Protein AF-A0A4U5QKQ6-F1 (afdb_monomer_lite)

InterPro domains:
  IPR008181 Deoxyuridine triphosphate nucleotidohydrolase [PTHR11241] (1-63)
  IPR029054 dUTPase-like [PF00692] (1-62)
  IPR036157 dUTPase-like superfamily [G3DSA:2.70.40.10] (1-69)
  IPR036157 dUTPase-like superfamily [SSF51283] (1-63)

Organism: Populus alba (NCBI:txid43335)

Radius of gyration: 12.96 Å; chains: 1; bounding box: 29×18×37 Å

pLDDT: mean 93.12, std 5.63, range [60.16, 98.12]

Structure (mmCIF, N/CA/C/O backbone):
data_AF-A0A4U5QKQ6-F1
#
_entry.id   AF-A0A4U5QKQ6-F1
#
loop_
_atom_site.group_PDB
_atom_site.id
_atom_site.type_symbol
_atom_site.label_atom_id
_atom_site.label_alt_id
_atom_site.label_comp_id
_atom_site.label_asym_id
_atom_site.label_entity_id
_atom_site.label_seq_id
_atom_site.pdbx_PDB_ins_code
_atom_site.Cartn_x
_atom_site.Cartn_y
_atom_site.Cartn_z
_atom_site.occupancy
_atom_site.B_iso_or_equiv
_atom_site.auth_seq_id
_atom_site.auth_comp_id
_atom_site.auth_asym_id
_atom_site.auth_atom_id
_atom_site.pdbx_PDB_model_num
ATOM 1 N N . LEU A 1 1 ? -4.317 5.987 -2.367 1.00 88.75 1 LEU A N 1
ATOM 2 C CA . LEU A 1 1 ? -5.006 4.684 -2.440 1.00 88.75 1 LEU A CA 1
ATOM 3 C C . LEU A 1 1 ? -6.193 4.716 -1.488 1.00 88.75 1 LEU A C 1
ATOM 5 O O . LEU A 1 1 ? -6.028 5.218 -0.378 1.00 88.75 1 LEU A O 1
ATOM 9 N N . CYS A 1 2 ? -7.357 4.259 -1.940 1.00 93.31 2 CYS A N 1
ATOM 10 C CA . CYS A 1 2 ? -8.621 4.264 -1.195 1.00 93.31 2 CYS A CA 1
ATOM 11 C C . CYS A 1 2 ? -9.209 2.849 -1.198 1.00 93.31 2 CYS A C 1
ATOM 13 O O . CYS A 1 2 ? -8.839 2.054 -2.062 1.00 93.31 2 CYS A O 1
ATOM 15 N N . SER A 1 3 ? -10.104 2.542 -0.256 1.00 95.88 3 SER A N 1
ATOM 16 C CA . SER A 1 3 ? -10.893 1.313 -0.350 1.00 95.88 3 SER A CA 1
ATOM 17 C C . SER A 1 3 ? -11.997 1.473 -1.397 1.00 95.88 3 SER A C 1
ATOM 19 O O . SER A 1 3 ? -12.511 2.575 -1.600 1.00 95.88 3 SER A O 1
ATOM 21 N N . ALA A 1 4 ? -12.347 0.373 -2.058 1.00 97.38 4 ALA A N 1
ATOM 22 C CA . ALA A 1 4 ? -13.489 0.296 -2.966 1.00 97.38 4 ALA A CA 1
ATOM 23 C C . ALA A 1 4 ? -14.811 0.045 -2.225 1.00 97.38 4 ALA A C 1
ATOM 25 O O . ALA A 1 4 ? -15.883 0.372 -2.724 1.00 97.38 4 ALA A O 1
ATOM 26 N N . SER A 1 5 ? -14.736 -0.501 -1.011 1.00 96.12 5 SER A N 1
ATOM 27 C CA . SER A 1 5 ? -15.888 -0.772 -0.158 1.00 96.12 5 SER A CA 1
ATOM 28 C C . SER A 1 5 ? -15.599 -0.401 1.292 1.00 96.12 5 SER A C 1
ATOM 30 O O . SER A 1 5 ? -14.443 -0.242 1.701 1.00 96.12 5 SER A O 1
ATOM 32 N N . GLU A 1 6 ? -16.656 -0.284 2.092 1.00 96.56 6 GLU A N 1
ATOM 33 C CA . GLU A 1 6 ? -16.514 -0.264 3.546 1.00 96.56 6 GLU A CA 1
ATOM 34 C C . GLU A 1 6 ? -15.924 -1.597 4.017 1.00 96.56 6 GLU A C 1
ATOM 36 O O . GLU A 1 6 ? -16.215 -2.666 3.473 1.00 96.56 6 GLU A O 1
ATOM 41 N N . THR A 1 7 ? -15.007 -1.540 4.978 1.00 94.06 7 THR A N 1
ATOM 42 C CA . THR A 1 7 ? -14.349 -2.729 5.524 1.00 94.06 7 THR A CA 1
ATOM 43 C C . THR A 1 7 ? -13.921 -2.451 6.951 1.00 94.06 7 THR A C 1
ATOM 45 O O . THR A 1 7 ? -13.302 -1.424 7.235 1.00 94.06 7 THR A O 1
ATOM 48 N N . GLU A 1 8 ? -14.217 -3.387 7.842 1.00 93.69 8 GLU A N 1
ATOM 49 C CA . GLU A 1 8 ? -13.766 -3.338 9.226 1.00 93.69 8 GLU A CA 1
ATOM 50 C C . GLU A 1 8 ? -12.489 -4.160 9.396 1.00 93.69 8 GLU A C 1
ATOM 52 O O . GLU A 1 8 ? -12.380 -5.290 8.915 1.00 93.69 8 GLU A O 1
ATOM 57 N N . VAL A 1 9 ? -11.513 -3.592 10.103 1.00 94.00 9 VAL A N 1
ATOM 58 C CA . VAL A 1 9 ? -10.314 -4.322 10.522 1.00 94.00 9 VAL A CA 1
ATOM 59 C C . VAL A 1 9 ? -10.517 -4.735 11.978 1.00 94.00 9 VAL A C 1
ATOM 61 O O . VAL A 1 9 ? -10.627 -3.854 12.833 1.00 94.00 9 VAL A O 1
ATOM 64 N N . PRO A 1 10 ? -10.580 -6.040 12.292 1.00 94.31 10 PRO A N 1
ATOM 65 C CA . PRO A 1 10 ? -10.795 -6.478 13.662 1.00 94.31 10 PRO A CA 1
ATOM 66 C C . PRO A 1 10 ? -9.596 -6.119 14.544 1.00 94.31 10 PRO A C 1
ATOM 68 O O . PRO A 1 10 ? -8.442 -6.212 14.120 1.00 94.31 10 PRO A O 1
ATOM 71 N N . ALA A 1 11 ? -9.880 -5.771 15.799 1.00 94.25 11 ALA A N 1
ATOM 72 C CA . ALA A 1 11 ? -8.887 -5.608 16.854 1.00 94.25 11 ALA A CA 1
ATOM 73 C C . ALA A 1 11 ? -7.910 -6.793 16.896 1.00 94.25 11 ALA A C 1
ATOM 75 O O . ALA A 1 11 ? -8.333 -7.950 16.900 1.00 94.25 11 ALA A O 1
ATOM 76 N N . ARG A 1 12 ? -6.601 -6.507 16.957 1.00 92.75 12 ARG A N 1
ATOM 77 C CA . ARG A 1 12 ? -5.530 -7.529 16.936 1.00 92.75 12 ARG A CA 1
ATOM 78 C C . ARG A 1 12 ? -5.629 -8.516 15.762 1.00 92.75 12 ARG A C 1
ATOM 80 O O . ARG A 1 12 ? -5.202 -9.664 15.882 1.00 92.75 12 ARG A O 1
ATOM 87 N N . GLY A 1 13 ? -6.198 -8.092 14.638 1.00 94.44 13 GLY A N 1
ATOM 88 C CA . GLY A 1 13 ? -6.410 -8.936 13.471 1.00 94.44 13 GLY A CA 1
ATOM 89 C C . GLY A 1 13 ? -5.947 -8.289 12.174 1.00 94.44 13 GLY A C 1
ATOM 90 O O . GLY A 1 13 ? -5.207 -7.303 12.159 1.00 94.44 13 GLY A O 1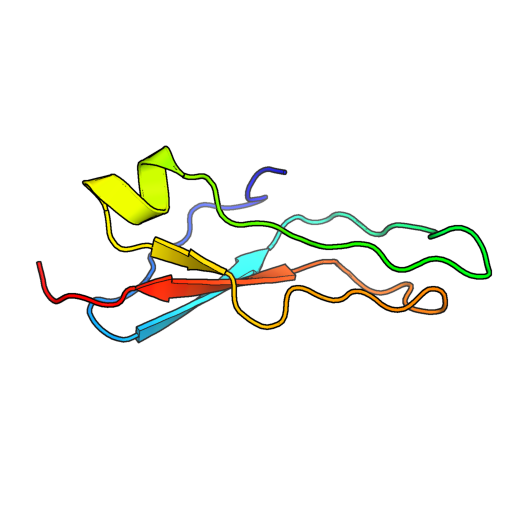
ATOM 91 N N . LYS A 1 14 ? -6.371 -8.890 11.062 1.00 94.94 14 LYS A N 1
ATOM 92 C CA . LYS A 1 14 ? -6.073 -8.416 9.711 1.00 94.94 14 LYS A CA 1
ATOM 93 C C . LYS A 1 14 ? -7.308 -8.484 8.826 1.00 94.94 14 LYS A C 1
ATOM 95 O O . LYS A 1 14 ? -8.131 -9.381 8.999 1.00 94.94 14 LYS A O 1
ATOM 100 N N . ALA A 1 15 ? -7.388 -7.584 7.858 1.00 95.69 15 ALA A N 1
ATOM 101 C CA . ALA A 1 15 ? -8.396 -7.610 6.806 1.00 95.69 15 ALA A CA 1
ATOM 102 C C . ALA A 1 15 ? -7.747 -7.320 5.450 1.00 95.69 15 ALA A C 1
ATOM 104 O O . ALA A 1 15 ? -6.753 -6.595 5.373 1.00 95.69 15 ALA A O 1
ATOM 105 N N . LEU A 1 16 ? -8.312 -7.896 4.390 1.00 95.19 16 LEU A N 1
ATOM 106 C CA . LEU A 1 16 ? -7.982 -7.526 3.019 1.00 95.19 16 LEU A CA 1
ATOM 107 C C . LEU A 1 16 ? -8.897 -6.371 2.608 1.00 95.19 16 LEU A C 1
ATOM 109 O O . LEU A 1 16 ? -10.114 -6.529 2.603 1.00 95.19 16 LEU A O 1
ATOM 113 N N . ILE A 1 17 ? -8.313 -5.224 2.279 1.00 95.88 17 ILE A N 1
ATOM 114 C CA . ILE A 1 17 ? -9.038 -4.033 1.842 1.00 95.88 17 ILE A CA 1
ATOM 115 C C . ILE A 1 17 ? -9.033 -4.008 0.310 1.00 95.88 17 ILE A C 1
ATOM 117 O O . ILE A 1 17 ? -7.953 -3.842 -0.274 1.00 95.88 17 ILE A O 1
ATOM 121 N N . PRO A 1 18 ? -10.190 -4.182 -0.356 1.00 95.81 18 PRO A N 1
ATOM 122 C CA . PRO A 1 18 ? -10.260 -4.130 -1.810 1.00 95.81 18 PRO A CA 1
ATOM 123 C C . PRO A 1 18 ? -10.051 -2.694 -2.294 1.00 95.81 18 PRO A C 1
ATOM 125 O O . PRO A 1 18 ? -10.530 -1.747 -1.666 1.00 95.81 18 PRO A O 1
ATOM 128 N N . THR A 1 19 ? -9.342 -2.526 -3.411 1.00 96.62 19 THR A N 1
ATOM 129 C CA . THR A 1 19 ? -9.188 -1.216 -4.073 1.00 96.62 19 THR A CA 1
ATOM 130 C C . THR A 1 19 ? -9.864 -1.152 -5.434 1.00 96.62 19 THR A C 1
ATOM 132 O O . THR A 1 19 ? -10.017 -0.060 -5.970 1.00 96.62 19 THR A O 1
ATOM 135 N N . ASP A 1 20 ? -10.240 -2.305 -5.991 1.00 96.50 20 ASP A N 1
ATOM 136 C CA . ASP A 1 20 ? -10.735 -2.481 -7.361 1.00 96.50 20 ASP A CA 1
ATOM 137 C C . ASP A 1 20 ? -9.819 -1.880 -8.445 1.00 96.50 20 ASP A C 1
ATOM 139 O O . ASP A 1 20 ? -10.238 -1.632 -9.574 1.00 96.50 20 ASP A O 1
ATOM 143 N N . LEU A 1 21 ? -8.536 -1.682 -8.120 1.00 95.38 21 LEU A N 1
ATOM 144 C CA . LEU A 1 21 ? -7.510 -1.237 -9.056 1.00 95.38 21 LEU A CA 1
ATOM 145 C C . LEU A 1 21 ? -6.664 -2.416 -9.528 1.00 95.38 21 LEU A C 1
ATOM 147 O O . LEU A 1 21 ? -6.332 -3.312 -8.758 1.00 95.38 21 LEU A O 1
ATOM 151 N N . SER A 1 22 ? -6.245 -2.362 -10.786 1.00 95.88 22 SER A N 1
ATOM 152 C CA . SER A 1 22 ? -5.141 -3.150 -11.333 1.00 95.88 22 SER A CA 1
ATOM 153 C C . SER A 1 22 ? -4.125 -2.174 -11.923 1.00 95.88 22 SER A C 1
ATOM 155 O O . SER A 1 22 ? -4.507 -1.125 -12.449 1.00 95.88 22 SER A O 1
ATOM 157 N N . ILE A 1 23 ? -2.834 -2.472 -11.776 1.00 93.94 23 ILE A N 1
ATOM 158 C CA . ILE A 1 23 ? -1.739 -1.565 -12.136 1.00 93.94 23 ILE A CA 1
ATOM 159 C C . ILE A 1 23 ? -0.749 -2.323 -13.020 1.00 93.94 23 ILE A C 1
ATOM 161 O O . ILE A 1 23 ? -0.366 -3.450 -12.719 1.00 93.94 23 ILE A O 1
ATOM 165 N N . ALA A 1 24 ? -0.325 -1.695 -14.116 1.00 96.19 24 ALA A N 1
ATOM 166 C CA . ALA A 1 24 ? 0.800 -2.160 -14.916 1.00 96.19 24 ALA A CA 1
ATOM 167 C C . ALA A 1 24 ? 2.062 -1.420 -14.462 1.00 96.19 24 ALA A C 1
ATOM 169 O O . ALA A 1 24 ? 2.268 -0.256 -14.807 1.00 96.19 24 ALA A O 1
ATOM 170 N N . ILE A 1 25 ? 2.876 -2.092 -13.654 1.00 96.94 25 ILE A N 1
ATOM 171 C CA . ILE A 1 25 ? 4.092 -1.520 -13.071 1.00 96.94 25 ILE A CA 1
ATOM 172 C C . ILE A 1 25 ? 5.227 -1.559 -14.112 1.00 96.94 25 ILE A C 1
ATOM 174 O O . ILE A 1 25 ? 5.358 -2.561 -14.823 1.00 96.94 25 ILE A O 1
ATOM 178 N N . PRO A 1 26 ? 6.046 -0.495 -14.233 1.00 97.00 26 PRO A N 1
ATOM 179 C CA . PRO A 1 26 ? 7.200 -0.487 -15.128 1.00 97.00 26 PRO A CA 1
ATOM 180 C C . PRO A 1 26 ? 8.213 -1.594 -14.806 1.00 97.00 26 PRO A C 1
ATOM 182 O O . PRO A 1 26 ? 8.501 -1.875 -13.640 1.00 97.00 26 PRO A O 1
ATOM 185 N N . GLU A 1 27 ? 8.810 -2.177 -15.846 1.00 96.00 27 GLU A N 1
ATOM 186 C CA . GLU A 1 27 ? 9.846 -3.201 -15.695 1.00 96.00 27 GLU A CA 1
ATOM 187 C C . GLU A 1 27 ? 11.049 -2.674 -14.890 1.00 96.00 27 GLU A C 1
ATOM 189 O O . GLU A 1 27 ? 11.453 -1.518 -15.021 1.00 96.00 27 GLU A O 1
ATOM 194 N N . GLY A 1 28 ? 11.610 -3.527 -14.027 1.00 96.44 28 GLY A N 1
ATOM 195 C CA . GLY A 1 28 ? 12.721 -3.167 -13.140 1.00 96.44 28 GLY A CA 1
ATOM 196 C C . GLY A 1 28 ? 12.310 -2.398 -11.879 1.00 96.44 28 GLY A C 1
ATOM 197 O O . GLY A 1 28 ? 13.175 -2.029 -11.085 1.00 96.44 28 GLY A O 1
ATOM 198 N N . THR A 1 29 ? 11.010 -2.177 -11.665 1.00 98.12 29 THR A N 1
ATOM 199 C CA . THR A 1 29 ? 10.465 -1.563 -10.446 1.00 98.12 29 THR A CA 1
ATOM 200 C C . THR A 1 29 ? 9.421 -2.465 -9.795 1.00 98.12 29 THR A C 1
ATOM 202 O O . THR A 1 29 ? 8.956 -3.428 -10.395 1.00 98.12 29 THR A O 1
ATOM 205 N N . TYR A 1 30 ? 9.068 -2.165 -8.551 1.00 97.06 30 TYR A N 1
ATOM 206 C CA . TYR A 1 30 ? 7.930 -2.761 -7.859 1.00 97.06 30 TYR A CA 1
ATOM 207 C C . TYR A 1 30 ? 7.134 -1.633 -7.209 1.00 97.06 30 TYR A C 1
ATOM 209 O O . TYR A 1 30 ? 7.715 -0.619 -6.799 1.00 97.06 30 TYR A O 1
ATOM 217 N N . ASP A 1 31 ? 5.826 -1.813 -7.072 1.00 96.06 31 ASP A N 1
ATOM 218 C CA . ASP A 1 31 ? 5.018 -0.861 -6.318 1.00 96.06 31 ASP A CA 1
ATOM 219 C C . ASP A 1 31 ? 5.063 -1.216 -4.837 1.00 96.06 31 ASP A C 1
ATOM 221 O O . ASP A 1 31 ? 4.932 -2.377 -4.437 1.00 96.06 31 ASP A O 1
ATOM 225 N N . ARG A 1 32 ? 5.224 -0.183 -4.005 1.00 96.12 32 ARG A N 1
ATOM 226 C CA . ARG A 1 32 ? 5.209 -0.311 -2.550 1.00 96.12 32 ARG A CA 1
ATOM 227 C C . ARG A 1 32 ? 4.006 0.399 -1.954 1.00 96.12 32 ARG A C 1
ATOM 229 O O . ARG A 1 32 ? 3.943 1.631 -1.949 1.00 96.12 32 ARG A O 1
ATOM 236 N N . ILE A 1 33 ? 3.107 -0.359 -1.338 1.00 94.62 33 ILE A N 1
ATOM 237 C CA . ILE A 1 33 ? 2.021 0.207 -0.536 1.00 94.62 33 ILE A CA 1
ATOM 238 C C . ILE A 1 33 ? 2.545 0.537 0.864 1.00 94.62 33 ILE A C 1
ATOM 240 O O . ILE A 1 33 ? 2.762 -0.337 1.698 1.00 94.62 33 ILE A O 1
ATOM 244 N N . ALA A 1 34 ? 2.745 1.821 1.140 1.00 95.12 34 ALA A N 1
ATOM 245 C CA . ALA A 1 34 ? 3.201 2.284 2.445 1.00 95.12 34 ALA A CA 1
ATOM 246 C C . ALA A 1 34 ? 2.028 2.603 3.395 1.00 95.12 34 ALA A C 1
ATOM 248 O O . ALA A 1 34 ? 0.984 3.092 2.946 1.00 95.12 34 ALA A O 1
ATOM 249 N N . PRO A 1 35 ? 2.202 2.407 4.714 1.00 94.75 35 PRO A N 1
ATOM 250 C CA . PRO A 1 35 ? 1.212 2.820 5.698 1.00 94.75 35 PRO A CA 1
ATOM 251 C C . PRO A 1 35 ? 1.084 4.347 5.769 1.00 94.75 35 PRO A C 1
ATOM 253 O O . PRO A 1 35 ? 2.042 5.098 5.562 1.00 94.75 35 PRO A O 1
ATOM 256 N N . ARG A 1 36 ? -0.116 4.830 6.110 1.00 94.38 36 ARG A N 1
ATOM 257 C CA . ARG A 1 36 ? -0.334 6.252 6.401 1.00 94.38 36 ARG A CA 1
ATOM 258 C C . ARG A 1 36 ? 0.069 6.532 7.842 1.00 94.38 36 ARG A C 1
ATOM 260 O O . ARG A 1 36 ? -0.614 6.088 8.760 1.00 94.38 36 ARG A O 1
ATOM 267 N N . SER A 1 37 ? 1.098 7.355 8.034 1.00 94.44 37 SER A N 1
ATOM 268 C CA . SER A 1 37 ? 1.666 7.675 9.355 1.00 94.44 37 SER A CA 1
ATOM 269 C C . SER A 1 37 ? 0.625 8.052 10.416 1.00 94.44 37 SER A C 1
ATOM 271 O O . SER A 1 37 ? 0.716 7.609 11.556 1.00 94.44 37 SER A O 1
ATOM 273 N N . GLY A 1 38 ? -0.407 8.819 10.048 1.00 94.94 38 GLY A N 1
ATOM 274 C CA . GLY A 1 38 ? -1.493 9.182 10.960 1.00 94.94 38 GLY A CA 1
ATOM 275 C C . GLY A 1 38 ? -2.335 7.993 11.440 1.00 94.94 38 GLY A C 1
ATOM 276 O O . GLY A 1 38 ? -2.709 7.968 12.609 1.00 94.94 38 GLY A O 1
ATOM 277 N N . LEU A 1 39 ? -2.607 7.011 10.574 1.00 92.25 39 LEU A N 1
ATOM 278 C CA . LEU A 1 39 ? -3.342 5.791 10.936 1.00 92.25 39 LEU A CA 1
ATOM 279 C C . LEU A 1 39 ? -2.468 4.880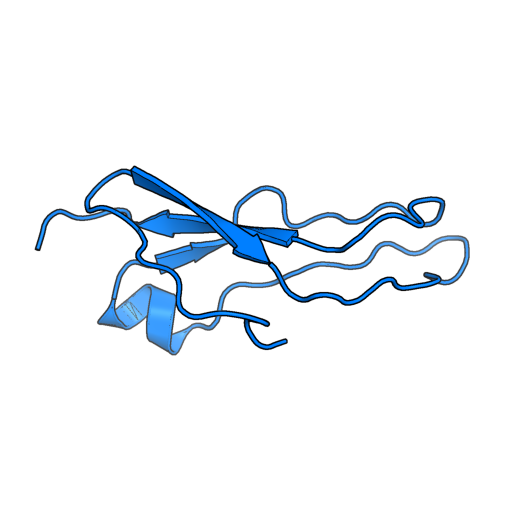 11.803 1.00 92.25 39 LEU A C 1
ATOM 281 O O . LEU A 1 39 ? -2.932 4.364 12.817 1.00 92.25 39 LEU A O 1
ATOM 285 N N . THR A 1 40 ? -1.183 4.760 11.473 1.00 92.88 40 THR A N 1
ATOM 286 C CA . THR A 1 40 ? -0.227 3.980 12.269 1.00 92.88 40 THR A CA 1
ATOM 287 C C . THR A 1 40 ? -0.053 4.563 13.665 1.00 92.88 40 THR A C 1
ATOM 289 O O . THR A 1 40 ? -0.170 3.840 14.650 1.00 92.88 40 THR A O 1
ATOM 292 N N . TRP A 1 41 ? 0.131 5.882 13.773 1.00 92.12 41 TRP A N 1
ATOM 293 C CA . TRP A 1 41 ? 0.321 6.554 15.058 1.00 92.12 41 TRP A CA 1
ATOM 294 C C . TRP A 1 41 ? -0.956 6.605 15.907 1.00 92.12 41 TRP A C 1
ATOM 296 O O . TRP A 1 41 ? -0.921 6.297 17.093 1.00 92.12 41 TRP A O 1
ATOM 306 N N . LYS A 1 42 ? -2.093 7.005 15.320 1.00 92.25 42 LYS A N 1
ATOM 307 C CA . LYS A 1 42 ? -3.326 7.279 16.087 1.00 92.25 42 LYS A CA 1
ATOM 308 C C . LYS A 1 42 ? -4.245 6.068 16.228 1.00 92.25 42 LYS A C 1
ATOM 310 O O . LYS A 1 42 ? -5.081 6.033 17.130 1.00 92.25 42 LYS A O 1
ATOM 315 N N . GLN A 1 43 ? -4.173 5.123 15.297 1.00 92.06 43 GLN A N 1
ATOM 316 C CA . GLN A 1 43 ? -5.105 3.997 15.216 1.00 92.06 43 GLN A CA 1
ATOM 317 C C . GLN A 1 43 ? -4.411 2.634 15.261 1.00 92.06 43 GLN A C 1
ATOM 319 O O . GLN A 1 43 ? -5.108 1.626 15.313 1.00 92.06 43 GLN A O 1
ATOM 324 N N . SER A 1 44 ? -3.073 2.601 15.309 1.00 93.19 44 SER A N 1
ATOM 325 C CA . SER A 1 44 ? -2.278 1.367 15.330 1.00 93.19 44 SER A CA 1
ATOM 326 C C . SER A 1 44 ? -2.616 0.435 14.165 1.00 93.19 44 SER A C 1
ATOM 328 O O . SER A 1 44 ? -2.706 -0.783 14.330 1.00 93.19 44 SER A O 1
ATOM 330 N N . ILE A 1 45 ? -2.826 1.049 12.999 1.00 94.31 45 ILE A N 1
ATOM 331 C CA . ILE A 1 45 ? -3.075 0.377 11.730 1.00 94.31 45 ILE A CA 1
ATOM 332 C C . ILE A 1 45 ? -1.788 0.376 10.900 1.00 94.31 45 ILE A C 1
ATOM 334 O O . ILE A 1 45 ? -1.191 1.432 10.665 1.00 94.31 45 ILE A O 1
ATOM 338 N N . ASP A 1 46 ? -1.392 -0.802 10.429 1.00 94.81 46 ASP A N 1
ATOM 339 C CA . ASP A 1 46 ? -0.229 -1.002 9.564 1.00 94.81 46 ASP A CA 1
ATOM 340 C C . ASP A 1 46 ? -0.600 -1.748 8.272 1.00 94.81 46 ASP A C 1
ATOM 342 O O . ASP A 1 46 ? -1.682 -2.332 8.163 1.00 94.81 46 ASP A O 1
ATOM 346 N N . VAL A 1 47 ? 0.292 -1.715 7.283 1.00 94.88 47 VAL A N 1
ATOM 347 C CA . VAL A 1 47 ? 0.124 -2.384 5.987 1.00 94.88 47 VAL A CA 1
ATOM 348 C C . VAL A 1 47 ? 1.069 -3.581 5.902 1.00 94.88 47 VAL A C 1
ATOM 350 O O . VAL A 1 47 ? 2.287 -3.437 5.957 1.00 94.88 47 VAL A O 1
ATOM 353 N N . GLY A 1 48 ? 0.499 -4.768 5.721 1.00 91.12 48 GLY A N 1
ATOM 354 C CA . GLY A 1 48 ? 1.211 -6.000 5.393 1.00 91.12 48 GLY A CA 1
ATOM 355 C C . GLY A 1 48 ? 1.175 -6.302 3.896 1.00 91.12 48 GLY A C 1
ATOM 356 O O . GLY A 1 48 ? 0.355 -5.751 3.167 1.00 91.12 48 GLY A O 1
ATOM 357 N N . ALA A 1 49 ? 2.059 -7.205 3.452 1.00 89.06 49 ALA A N 1
ATOM 358 C CA . ALA A 1 49 ? 2.191 -7.620 2.048 1.00 89.06 49 ALA A CA 1
ATOM 359 C C . ALA A 1 49 ? 2.204 -6.423 1.074 1.00 89.06 49 ALA A C 1
ATOM 361 O O . ALA A 1 49 ? 1.402 -6.326 0.154 1.00 89.06 49 ALA A O 1
ATOM 362 N N . SER A 1 50 ? 3.103 -5.474 1.332 1.00 91.81 50 SER A N 1
ATOM 363 C CA . SER A 1 50 ? 3.147 -4.165 0.675 1.00 91.81 50 SER A CA 1
ATOM 364 C C . SER A 1 50 ? 3.860 -4.139 -0.677 1.00 91.81 50 SER A C 1
ATOM 366 O O . SER A 1 50 ? 3.982 -3.060 -1.250 1.00 91.81 50 SER A O 1
ATOM 368 N N . VAL A 1 51 ? 4.354 -5.275 -1.166 1.00 95.56 51 VAL A N 1
ATOM 369 C CA . VAL A 1 51 ? 5.114 -5.385 -2.419 1.00 95.56 51 VAL A CA 1
ATOM 370 C C . VAL A 1 51 ? 4.196 -5.928 -3.506 1.00 95.56 51 VAL A C 1
ATOM 372 O O . VAL A 1 51 ? 3.584 -6.977 -3.316 1.00 95.56 51 VAL A O 1
ATOM 375 N N . ILE A 1 52 ? 4.111 -5.212 -4.627 1.00 95.69 52 ILE A N 1
ATOM 376 C CA . ILE A 1 52 ? 3.424 -5.664 -5.838 1.00 95.69 52 ILE A CA 1
ATOM 377 C C . ILE A 1 52 ? 4.474 -5.837 -6.933 1.00 95.69 52 ILE A C 1
ATOM 379 O O . ILE A 1 52 ? 5.165 -4.879 -7.291 1.00 95.69 52 ILE A O 1
ATOM 383 N N . ASP A 1 53 ? 4.580 -7.055 -7.451 1.00 95.56 53 ASP A N 1
ATOM 384 C CA . ASP A 1 53 ? 5.549 -7.414 -8.482 1.00 95.56 53 ASP A CA 1
ATOM 385 C C . ASP A 1 53 ? 5.208 -6.793 -9.844 1.00 95.56 53 ASP A C 1
ATOM 387 O O . ASP A 1 53 ? 4.041 -6.570 -10.181 1.00 95.56 53 ASP A O 1
ATOM 391 N N . ALA A 1 54 ? 6.238 -6.543 -10.657 1.00 96.69 54 ALA A N 1
ATOM 392 C CA . ALA A 1 54 ? 6.105 -5.871 -11.951 1.00 96.69 54 ALA A CA 1
ATOM 393 C C . ALA A 1 54 ? 5.186 -6.604 -12.947 1.00 96.69 54 ALA A C 1
ATOM 395 O O . ALA A 1 54 ? 4.584 -5.987 -13.834 1.00 96.69 54 ALA A O 1
ATOM 396 N N . ASP A 1 55 ? 5.075 -7.923 -12.820 1.00 94.94 55 ASP A N 1
ATOM 397 C CA . ASP A 1 55 ? 4.276 -8.810 -13.665 1.00 94.94 55 ASP A CA 1
ATOM 398 C C . ASP A 1 55 ? 2.872 -9.091 -13.098 1.00 94.94 55 ASP A C 1
ATOM 400 O O . ASP A 1 55 ? 2.040 -9.695 -13.781 1.00 94.94 55 ASP A O 1
ATOM 404 N N . TYR A 1 56 ? 2.549 -8.585 -11.904 1.00 95.62 56 TYR A N 1
ATOM 405 C CA . TYR A 1 56 ? 1.221 -8.733 -11.322 1.00 95.62 56 TYR A CA 1
ATOM 406 C C . TYR A 1 56 ? 0.179 -7.913 -12.097 1.00 95.62 56 TYR A C 1
ATOM 408 O O . TYR A 1 56 ? 0.353 -6.722 -12.351 1.00 95.62 56 TYR A O 1
ATOM 416 N N . ARG A 1 57 ? -0.930 -8.550 -12.491 1.00 96.00 57 ARG A N 1
ATOM 417 C CA . ARG A 1 57 ? -2.046 -7.909 -13.226 1.00 96.00 57 ARG A CA 1
ATOM 418 C C . ARG A 1 57 ? -3.404 -8.074 -12.545 1.00 96.00 57 ARG A C 1
ATOM 420 O O . ARG A 1 57 ? -4.420 -7.620 -13.072 1.00 96.00 57 ARG A O 1
ATOM 427 N N . GLY A 1 58 ? -3.429 -8.735 -11.390 1.00 95.31 58 GLY A N 1
ATOM 428 C CA . GLY A 1 58 ? -4.646 -8.933 -10.613 1.00 95.31 58 GLY A CA 1
ATOM 429 C C . GLY A 1 58 ? -5.124 -7.655 -9.925 1.00 95.31 58 GLY A C 1
ATOM 430 O O . GLY A 1 58 ? -4.523 -6.587 -10.048 1.00 95.31 58 GLY A O 1
ATOM 431 N N . LEU A 1 59 ? -6.224 -7.781 -9.185 1.00 95.06 59 LEU A N 1
ATOM 432 C CA . LEU A 1 59 ? -6.732 -6.696 -8.355 1.00 95.06 59 LEU A CA 1
ATOM 433 C C . LEU A 1 59 ? -5.809 -6.472 -7.158 1.00 95.06 59 LEU A C 1
ATOM 435 O O . LEU A 1 59 ? -5.538 -7.383 -6.376 1.00 95.06 59 LEU A O 1
ATOM 439 N N . VAL A 1 60 ? -5.373 -5.233 -6.986 1.00 93.19 60 VAL A N 1
ATOM 440 C CA . VAL A 1 60 ? -4.577 -4.807 -5.844 1.00 93.19 60 VAL A CA 1
ATOM 441 C C . VAL A 1 60 ? -5.478 -4.75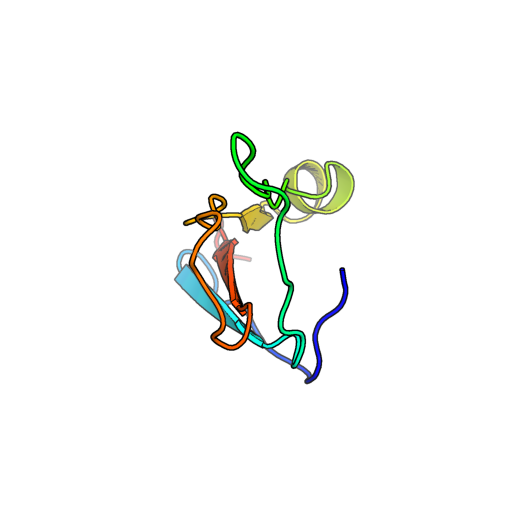3 -4.609 1.00 93.19 60 VAL A C 1
ATOM 443 O O . VAL A 1 60 ? -6.450 -3.997 -4.552 1.00 93.19 60 VAL A O 1
ATOM 446 N N . GLY A 1 61 ? -5.147 -5.546 -3.595 1.00 85.88 61 GLY A N 1
ATOM 447 C CA . GLY A 1 61 ? -5.756 -5.483 -2.269 1.00 85.88 61 GLY A CA 1
ATOM 448 C C . GLY A 1 61 ? -4.698 -5.191 -1.212 1.00 85.88 61 GLY A C 1
ATOM 449 O O . GLY A 1 61 ? -3.566 -5.656 -1.326 1.00 85.88 61 GLY A O 1
ATOM 450 N N . LEU A 1 62 ? -5.050 -4.424 -0.179 1.00 90.94 62 LEU A N 1
ATOM 451 C CA . LEU A 1 62 ? -4.138 -4.160 0.937 1.00 90.94 62 LEU A CA 1
ATOM 452 C C . LEU A 1 62 ? -4.419 -5.134 2.066 1.00 90.94 62 LEU A C 1
ATOM 454 O O . LEU A 1 62 ? -5.542 -5.181 2.564 1.00 90.94 62 LEU A O 1
ATOM 458 N N . ILE A 1 63 ? -3.399 -5.824 2.565 1.00 90.12 63 ILE A N 1
ATOM 459 C CA . ILE A 1 63 ? -3.524 -6.479 3.865 1.00 90.12 63 ILE A CA 1
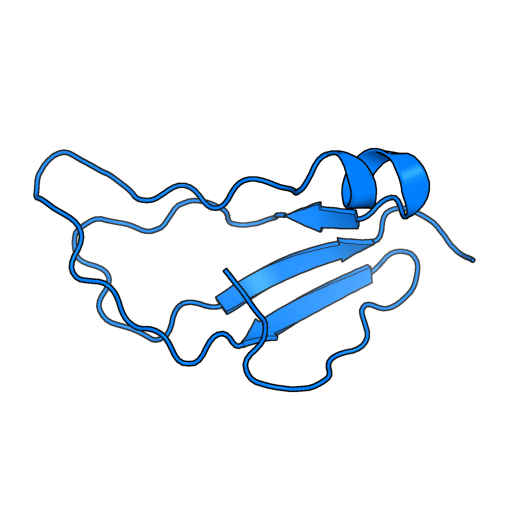ATOM 460 C C . ILE A 1 63 ? -3.301 -5.411 4.928 1.00 90.12 63 ILE A C 1
ATOM 462 O O . ILE A 1 63 ? -2.201 -4.892 5.082 1.00 90.12 63 ILE A O 1
ATOM 466 N N . THR A 1 64 ? -4.347 -5.075 5.667 1.00 90.06 64 THR A N 1
ATOM 467 C CA . THR A 1 64 ? -4.267 -4.120 6.774 1.00 90.06 64 THR A CA 1
ATOM 468 C C . THR A 1 64 ? -4.244 -4.879 8.091 1.00 90.06 64 THR A C 1
ATOM 470 O O . THR A 1 64 ? -5.052 -5.787 8.284 1.00 90.06 64 THR A O 1
ATOM 473 N N . LEU A 1 65 ? -3.321 -4.527 8.986 1.00 88.69 65 LEU A N 1
ATOM 474 C CA . LEU A 1 65 ? -3.173 -5.130 10.309 1.00 88.69 65 LEU A CA 1
ATOM 475 C C . LEU A 1 65 ? -3.542 -4.112 11.385 1.00 88.69 65 LEU A C 1
ATOM 477 O O . LEU A 1 65 ? -3.050 -2.985 11.365 1.00 88.69 65 LEU A O 1
ATOM 481 N N . MET A 1 66 ? -4.364 -4.522 12.348 1.00 89.19 66 MET A N 1
ATOM 482 C CA . MET A 1 66 ? -4.638 -3.741 13.552 1.00 89.19 66 MET A CA 1
ATOM 483 C C . MET A 1 66 ? -3.881 -4.348 14.725 1.00 89.19 66 MET A C 1
ATOM 485 O O . MET A 1 66 ? -4.069 -5.514 15.063 1.00 89.19 66 MET A O 1
ATOM 489 N N . LEU A 1 67 ? -3.020 -3.556 15.360 1.00 86.44 67 LEU A N 1
ATOM 490 C CA . LEU A 1 67 ? -2.067 -4.073 16.350 1.00 86.44 67 LEU A CA 1
ATOM 491 C C . LEU A 1 67 ? -2.605 -4.072 17.790 1.00 86.44 67 LEU A C 1
ATOM 493 O O . LEU A 1 67 ? -2.028 -4.712 18.668 1.00 86.44 67 LEU A O 1
ATOM 497 N N . ILE A 1 68 ? -3.713 -3.375 18.053 1.00 81.62 68 ILE A N 1
ATOM 498 C CA . ILE A 1 68 ? -4.269 -3.203 19.402 1.00 81.62 68 ILE A CA 1
ATOM 499 C C . ILE A 1 68 ? -5.729 -3.651 19.481 1.00 81.62 68 ILE A C 1
ATOM 501 O O . ILE A 1 68 ? -6.425 -3.724 18.469 1.00 81.62 68 ILE A O 1
ATOM 505 N N . SER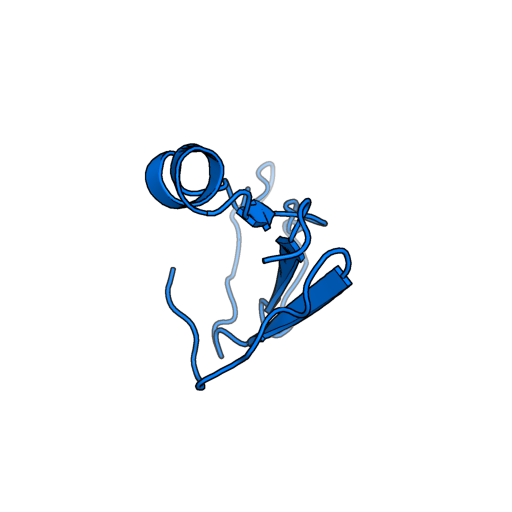 A 1 69 ? -6.186 -3.936 20.702 1.00 71.19 69 SER A N 1
ATOM 506 C CA . SER A 1 69 ? -7.609 -4.063 21.019 1.00 71.19 69 SER A CA 1
ATOM 507 C C . SER A 1 69 ? -8.108 -2.700 21.466 1.00 71.19 69 SER A C 1
ATOM 509 O O . SER A 1 69 ? -7.529 -2.138 22.394 1.00 71.19 69 SER A O 1
ATOM 511 N N . ARG A 1 70 ? -9.113 -2.157 20.779 1.00 60.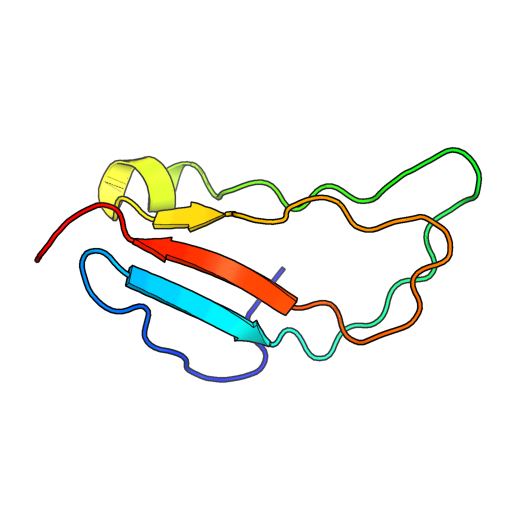16 70 ARG A N 1
ATOM 512 C CA . ARG A 1 70 ? -9.899 -1.037 21.305 1.00 60.16 70 ARG A CA 1
ATOM 513 C C . ARG A 1 70 ? -11.018 -1.568 22.185 1.00 60.16 70 ARG A C 1
ATOM 515 O O . ARG A 1 70 ? -11.407 -2.736 21.959 1.00 60.16 70 ARG A O 1
#

Secondary structure (DSSP, 8-state):
---SS--PPPTT-EEEEEEEE---PPTT--EE----HHHHHHH-EEEES-EE-TT--S-EEEEEEE-S--

Foldseek 3Di:
DDAPDDDDAAFQGKDKGFPQDFDQADPPDWAFDFDDPCCCVPQVKGWPPGTGDNPDGDTDITIIGGRHHD

Sequence (70 aa):
LCSASETEVPARGKALIPTDLSIAIPEGTYDRIAPRSGLTWKQSIDVGASVIDADYRGLVGLITLMLISR